Protein AF-A0A3D3BFA6-F1 (afdb_monomer)

Sequence (115 aa):
MPQPPLTKNQTLVFDALSASPAPLSAYGILDQLRDKGFRAPLQVYRALDKLVEFGLVHRLESINAFVACAHPQNDCCSHGTVAFAICNNCGQVAEFHDHTIDHRLAEWAKARQFK

Secondary structure (DSSP, 8-state):
-PPP---HHHHHHHHHHHH-SS-EEHHHHHHHHGGGT---HHHHHHHHHHHHHTTSEEEETTTTEEEE-S-SSS-TTTS--EEEEE-TTT--EEEEE-HHHHHHHHHHHHHTT--

Radius of gyration: 16.12 Å; Cα contacts (8 Å, |Δi|>4): 124; chains: 1; bounding box: 33×25×44 Å

pLDDT: mean 81.79, std 13.77, range [40.16, 94.88]

Mean predicted aligned error: 8.12 Å

Structure (mmCIF, N/CA/C/O backbone):
data_AF-A0A3D3BFA6-F1
#
_entry.id   AF-A0A3D3BFA6-F1
#
loop_
_atom_site.group_PDB
_atom_site.id
_atom_site.type_symbol
_atom_site.label_atom_id
_atom_site.label_alt_id
_atom_site.label_comp_id
_atom_site.label_asym_id
_atom_site.label_entity_id
_atom_site.label_seq_id
_atom_site.pdbx_PDB_ins_code
_atom_site.Cartn_x
_atom_site.Cartn_y
_atom_site.Cartn_z
_atom_site.occupancy
_atom_site.B_iso_or_equiv
_atom_site.auth_seq_id
_atom_site.auth_comp_id
_atom_site.auth_asym_id
_atom_site.auth_atom_id
_atom_site.pdbx_PDB_model_num
ATOM 1 N N . MET A 1 1 ? 19.005 -5.989 7.796 1.00 40.16 1 MET A N 1
ATOM 2 C CA . MET A 1 1 ? 18.931 -4.772 8.647 1.00 40.16 1 MET A CA 1
ATOM 3 C C . MET A 1 1 ? 17.548 -4.718 9.293 1.00 40.16 1 MET A C 1
ATOM 5 O O . MET A 1 1 ? 16.621 -5.201 8.652 1.00 40.16 1 MET A O 1
ATOM 9 N N . PRO A 1 2 ? 17.376 -4.207 10.527 1.00 51.75 2 PRO A N 1
ATOM 10 C CA . PRO A 1 2 ? 16.055 -4.147 11.155 1.00 51.75 2 PRO A CA 1
ATOM 11 C C . PRO A 1 2 ? 15.163 -3.151 10.400 1.00 51.75 2 PRO A C 1
ATOM 13 O O . PRO A 1 2 ? 15.659 -2.138 9.908 1.00 51.75 2 PRO A O 1
ATOM 16 N N . GLN A 1 3 ? 13.870 -3.459 10.270 1.00 58.38 3 GLN A N 1
ATOM 17 C CA . GLN A 1 3 ? 12.919 -2.573 9.595 1.00 58.38 3 GLN A CA 1
ATOM 18 C C . GLN A 1 3 ? 12.878 -1.193 10.276 1.00 58.38 3 GLN A C 1
ATOM 20 O O . GLN A 1 3 ? 13.016 -1.122 11.504 1.00 58.38 3 GLN A O 1
ATOM 25 N N . PRO A 1 4 ? 12.707 -0.095 9.513 1.00 69.19 4 PRO A N 1
ATOM 26 C CA . PRO A 1 4 ? 12.605 1.236 10.095 1.00 69.19 4 PRO A CA 1
ATOM 27 C C . PRO A 1 4 ? 11.443 1.282 11.099 1.00 69.19 4 PRO A C 1
ATOM 29 O O . PRO A 1 4 ? 10.399 0.672 10.852 1.00 69.19 4 PRO A O 1
ATOM 32 N N . PRO A 1 5 ? 11.592 1.980 12.241 1.00 80.12 5 PRO A N 1
ATOM 33 C CA . PRO A 1 5 ? 10.535 2.049 13.239 1.00 80.12 5 PRO A CA 1
ATOM 34 C C . PRO A 1 5 ? 9.314 2.757 12.644 1.00 80.12 5 PRO A C 1
ATOM 36 O O . PRO A 1 5 ? 9.334 3.964 12.395 1.00 80.12 5 PRO A O 1
ATOM 39 N N . LEU A 1 6 ? 8.250 1.991 12.404 1.00 87.62 6 LEU A N 1
ATOM 40 C CA . LEU A 1 6 ? 6.997 2.510 11.875 1.00 87.62 6 LEU A CA 1
ATOM 41 C C . LEU A 1 6 ? 6.217 3.239 12.975 1.00 87.62 6 LEU A C 1
ATOM 43 O O . LEU A 1 6 ? 6.092 2.776 14.109 1.00 87.62 6 LEU A O 1
ATOM 47 N N . THR A 1 7 ? 5.649 4.390 12.627 1.00 92.69 7 THR A N 1
ATOM 48 C CA . THR A 1 7 ? 4.641 5.057 13.458 1.00 92.69 7 THR A CA 1
ATOM 49 C C . THR A 1 7 ? 3.354 4.234 13.486 1.00 92.69 7 THR A C 1
ATOM 51 O O . THR A 1 7 ? 3.069 3.487 12.552 1.00 92.69 7 THR A O 1
ATOM 54 N N . LYS A 1 8 ? 2.500 4.451 14.495 1.00 91.69 8 LYS A N 1
ATOM 55 C CA . LYS A 1 8 ? 1.209 3.752 14.626 1.00 91.69 8 LYS A CA 1
ATOM 56 C C . LYS A 1 8 ? 0.395 3.732 13.324 1.00 91.69 8 LYS A C 1
ATOM 58 O O . LYS A 1 8 ? -0.128 2.691 12.947 1.00 91.69 8 LYS A O 1
ATOM 63 N N . ASN A 1 9 ? 0.296 4.863 12.624 1.00 92.44 9 ASN A N 1
ATOM 64 C CA . ASN A 1 9 ? -0.483 4.945 11.386 1.00 92.44 9 ASN A CA 1
ATOM 65 C C . ASN A 1 9 ? 0.169 4.170 10.232 1.00 92.44 9 ASN A C 1
ATOM 67 O O . ASN A 1 9 ? -0.545 3.552 9.450 1.00 92.44 9 ASN A O 1
ATOM 71 N N . GLN A 1 10 ? 1.501 4.179 10.137 1.00 94.12 10 GLN A N 1
ATOM 72 C CA . GLN A 1 10 ? 2.229 3.398 9.133 1.00 94.12 10 GLN A CA 1
ATOM 73 C C . GLN A 1 10 ? 2.076 1.899 9.387 1.00 94.12 10 GLN A C 1
ATOM 75 O O . GLN A 1 10 ? 1.779 1.170 8.450 1.00 94.12 10 GLN A O 1
ATOM 80 N N . THR A 1 11 ? 2.187 1.454 10.643 1.00 93.25 11 THR A N 1
ATOM 81 C CA . THR A 1 11 ? 1.948 0.054 11.022 1.00 93.25 11 THR A CA 1
ATOM 82 C C . THR A 1 11 ? 0.538 -0.380 10.643 1.00 93.25 11 THR A C 1
ATOM 84 O O . THR A 1 11 ? 0.368 -1.378 9.961 1.00 93.25 11 THR A O 1
ATOM 87 N N . LEU A 1 12 ? -0.480 0.414 10.989 1.00 94.44 12 LEU A N 1
ATOM 88 C CA . LEU A 1 12 ? -1.869 0.078 10.669 1.00 94.44 12 LEU A CA 1
ATOM 89 C C . LEU A 1 12 ? -2.132 -0.054 9.163 1.00 94.44 12 LEU A C 1
ATOM 91 O O . LEU A 1 12 ? -2.868 -0.949 8.753 1.00 94.44 12 LEU A O 1
ATOM 95 N N . VAL A 1 13 ? -1.546 0.828 8.350 1.00 94.88 13 VAL A N 1
ATOM 96 C CA . VAL A 1 13 ? -1.663 0.764 6.886 1.00 94.88 13 VAL A CA 1
ATOM 97 C C . VAL A 1 13 ? -0.905 -0.435 6.323 1.00 94.88 13 VAL A C 1
ATOM 99 O O . VAL A 1 13 ? -1.443 -1.149 5.480 1.00 94.88 13 VAL A O 1
ATOM 102 N N . PHE A 1 14 ? 0.312 -0.686 6.804 1.00 93.69 14 PHE A N 1
ATOM 103 C CA . PHE A 1 14 ? 1.114 -1.830 6.382 1.00 93.69 14 PHE A CA 1
ATOM 104 C C . PHE A 1 14 ? 0.442 -3.165 6.730 1.00 93.69 14 PHE A C 1
ATOM 106 O O . PHE A 1 14 ? 0.376 -4.051 5.882 1.00 93.69 14 PHE A O 1
ATOM 113 N N . ASP A 1 15 ? -0.128 -3.287 7.929 1.00 92.81 15 ASP A N 1
ATOM 114 C CA . ASP A 1 15 ? -0.853 -4.481 8.367 1.00 92.81 15 ASP A CA 1
ATOM 115 C C . ASP A 1 15 ? -2.107 -4.721 7.516 1.00 92.81 15 ASP A C 1
ATOM 117 O O . ASP A 1 15 ? -2.377 -5.854 7.124 1.00 92.81 15 ASP A O 1
ATOM 121 N N . ALA A 1 16 ? -2.862 -3.662 7.192 1.00 93.25 16 ALA A N 1
ATOM 122 C CA . ALA A 1 16 ? -4.044 -3.766 6.332 1.00 93.25 16 ALA A CA 1
ATOM 123 C C . ALA A 1 16 ? -3.684 -4.265 4.924 1.00 93.25 16 ALA A C 1
ATOM 125 O O . ALA A 1 16 ? -4.377 -5.113 4.364 1.00 93.25 16 ALA A O 1
ATOM 126 N N . LEU A 1 17 ? -2.571 -3.776 4.369 1.00 91.81 17 LEU A N 1
ATOM 127 C CA . LEU A 1 17 ? -2.054 -4.237 3.082 1.00 91.81 17 LEU A CA 1
ATOM 128 C C . LEU A 1 17 ? -1.515 -5.669 3.148 1.00 91.81 17 LEU A C 1
ATOM 130 O O . LEU A 1 17 ? -1.775 -6.448 2.240 1.00 91.81 17 LEU A O 1
ATOM 134 N N . SER A 1 18 ? -0.807 -6.025 4.220 1.00 89.81 18 SER A N 1
ATOM 135 C CA . SER A 1 18 ? -0.206 -7.355 4.396 1.00 89.81 18 SER A CA 1
ATOM 136 C C . SER A 1 18 ? -1.246 -8.448 4.647 1.00 89.81 18 SER A C 1
ATOM 138 O O . SER A 1 18 ? -1.041 -9.598 4.271 1.00 89.81 18 SER A O 1
ATOM 140 N N . ALA A 1 19 ? -2.370 -8.104 5.282 1.00 89.00 19 ALA A N 1
ATOM 141 C CA . ALA A 1 19 ? -3.478 -9.028 5.514 1.00 89.00 19 ALA A CA 1
ATOM 142 C C . ALA A 1 19 ? -4.388 -9.197 4.285 1.00 89.00 19 ALA A C 1
ATOM 144 O O . ALA A 1 19 ? -5.203 -10.122 4.248 1.00 89.00 19 ALA A O 1
ATOM 145 N N . SER A 1 20 ? -4.286 -8.306 3.294 1.00 86.50 20 SER A N 1
ATOM 146 C CA . SER A 1 20 ? -5.139 -8.334 2.111 1.00 86.50 20 SER A CA 1
ATOM 147 C C . SER A 1 20 ? -4.549 -9.238 1.021 1.00 86.50 20 SER A C 1
ATOM 149 O O . SER A 1 20 ? -3.415 -9.025 0.598 1.00 86.50 20 SER A O 1
ATOM 151 N N . PRO A 1 21 ? -5.316 -10.207 0.488 1.00 78.94 21 PRO A N 1
ATOM 152 C CA . PRO A 1 21 ? -4.876 -11.053 -0.625 1.00 78.94 21 PRO A CA 1
ATOM 153 C C . PRO A 1 21 ? -4.896 -10.330 -1.985 1.00 78.94 21 PRO A C 1
ATOM 155 O O . PRO A 1 21 ? -4.438 -10.880 -2.986 1.00 78.94 21 PRO A O 1
ATOM 158 N N . ALA A 1 22 ? -5.463 -9.122 -2.039 1.00 84.44 22 ALA A N 1
ATOM 159 C CA . ALA A 1 22 ? -5.572 -8.294 -3.235 1.00 84.44 22 ALA A CA 1
ATOM 160 C C . ALA A 1 22 ? -5.092 -6.857 -2.957 1.00 84.44 22 ALA A C 1
ATOM 162 O O . ALA A 1 22 ? -5.150 -6.408 -1.805 1.00 84.44 22 ALA A O 1
ATOM 163 N N . PRO A 1 23 ? -4.662 -6.105 -3.987 1.00 89.31 23 PRO A N 1
ATOM 164 C CA . PRO A 1 23 ? -4.290 -4.708 -3.820 1.00 89.31 23 PRO A CA 1
ATOM 165 C C . PRO A 1 23 ? -5.455 -3.881 -3.294 1.00 89.31 23 PRO A C 1
ATOM 167 O O . PRO A 1 23 ? -6.598 -4.043 -3.725 1.00 89.31 23 PRO A O 1
ATOM 170 N N . LEU A 1 24 ? -5.148 -2.938 -2.412 1.00 92.19 24 LEU A N 1
ATOM 171 C CA . LEU A 1 24 ? -6.143 -2.023 -1.870 1.00 92.19 24 LEU A CA 1
ATOM 172 C C . LEU A 1 24 ? -5.937 -0.621 -2.434 1.00 92.19 24 LEU A C 1
ATOM 174 O O . LEU A 1 24 ? -4.818 -0.112 -2.505 1.00 92.19 24 LEU A O 1
ATOM 178 N N . SER A 1 25 ? -7.033 0.035 -2.809 1.00 93.00 25 SER A N 1
ATOM 179 C CA . SER A 1 25 ? -7.015 1.473 -3.079 1.00 93.00 25 SER A CA 1
ATOM 180 C C . SER A 1 25 ? -6.848 2.252 -1.770 1.00 93.00 25 SER A C 1
ATOM 182 O O . SER A 1 25 ? -7.174 1.752 -0.692 1.00 93.00 25 SER A O 1
ATOM 184 N N . ALA A 1 26 ? -6.408 3.511 -1.846 1.00 92.12 26 ALA A N 1
ATOM 185 C CA . ALA A 1 26 ? -6.304 4.366 -0.658 1.00 92.12 26 ALA A CA 1
ATOM 186 C C . ALA A 1 26 ? -7.640 4.489 0.105 1.00 92.12 26 ALA A C 1
ATOM 188 O O . ALA A 1 26 ? -7.650 4.560 1.332 1.00 92.12 26 ALA A O 1
ATOM 189 N N . TYR A 1 27 ? -8.767 4.463 -0.614 1.00 91.75 27 TYR A N 1
ATOM 190 C CA . TYR A 1 27 ? -10.104 4.469 -0.021 1.00 91.75 27 TYR A CA 1
ATOM 191 C C . TYR A 1 27 ? -10.461 3.125 0.619 1.00 91.75 27 TYR A C 1
ATOM 193 O O . TYR A 1 27 ? -10.974 3.116 1.730 1.00 91.75 27 TYR A O 1
ATOM 201 N N . GLY A 1 28 ? -10.107 2.000 -0.011 1.00 92.81 28 GLY A N 1
ATOM 202 C CA . GLY A 1 28 ? -10.295 0.677 0.592 1.00 92.81 28 GLY A CA 1
ATOM 203 C C . GLY A 1 28 ? -9.514 0.514 1.899 1.00 92.81 28 GLY A C 1
ATOM 204 O O . GLY A 1 28 ? -10.041 -0.009 2.877 1.00 92.81 28 GLY A O 1
ATOM 205 N N . ILE A 1 29 ? -8.283 1.035 1.951 1.00 93.75 29 ILE A N 1
ATOM 206 C CA . ILE A 1 29 ? -7.486 1.085 3.186 1.00 93.75 29 ILE A CA 1
ATOM 207 C C . ILE A 1 29 ? -8.149 2.003 4.218 1.00 93.75 29 ILE A C 1
ATOM 209 O O . ILE A 1 29 ? -8.247 1.640 5.389 1.00 93.75 29 ILE A O 1
ATOM 213 N N . LEU A 1 30 ? -8.606 3.191 3.799 1.00 94.00 30 LEU A N 1
ATOM 214 C CA . LEU A 1 30 ? -9.291 4.127 4.687 1.00 94.00 30 LEU A CA 1
ATOM 215 C C . LEU A 1 30 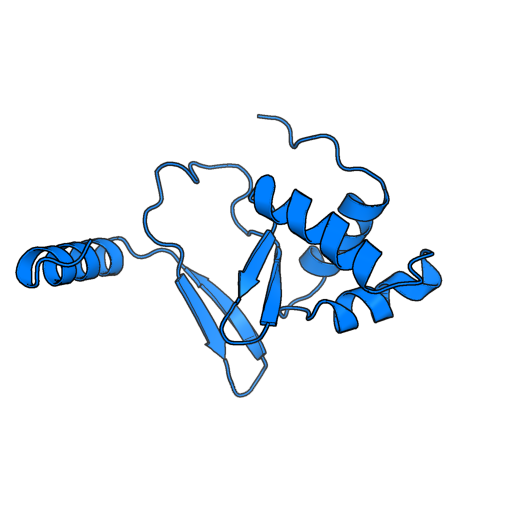? -10.495 3.460 5.348 1.00 94.00 30 LEU A C 1
ATOM 217 O O . LEU A 1 30 ? -10.597 3.522 6.569 1.00 94.00 30 LEU A O 1
ATOM 221 N N . ASP A 1 31 ? -11.348 2.800 4.564 1.00 92.88 31 ASP A N 1
ATOM 222 C CA . ASP A 1 31 ? -12.562 2.139 5.039 1.00 92.88 31 ASP A CA 1
ATOM 223 C C . ASP A 1 31 ? -12.260 1.059 6.083 1.00 92.88 31 ASP A C 1
ATOM 225 O O . ASP A 1 31 ? -12.902 1.037 7.132 1.00 92.88 31 ASP A O 1
ATOM 229 N N . GLN A 1 32 ? -11.225 0.241 5.869 1.00 92.94 32 GLN A N 1
ATOM 230 C CA . GLN A 1 32 ? -10.791 -0.767 6.848 1.00 92.94 32 GLN A CA 1
ATOM 231 C C . GLN A 1 32 ? -10.221 -0.161 8.141 1.00 92.94 32 GLN A C 1
ATOM 233 O O . GLN A 1 32 ? -10.251 -0.793 9.198 1.00 92.94 32 GLN A O 1
ATOM 238 N N . LEU A 1 33 ? -9.669 1.052 8.075 1.00 94.00 33 LEU A N 1
ATOM 239 C CA . LEU A 1 33 ? -8.986 1.697 9.197 1.00 94.00 33 LEU A CA 1
ATOM 240 C C . LEU A 1 33 ? -9.816 2.779 9.899 1.00 94.00 33 LEU A C 1
ATOM 242 O O . LEU A 1 33 ? -9.328 3.373 10.869 1.00 94.00 33 LEU A O 1
ATOM 246 N N . ARG A 1 34 ? -11.066 3.022 9.477 1.00 92.69 34 ARG A N 1
ATOM 247 C CA . ARG A 1 34 ? -11.950 4.022 10.109 1.00 92.69 34 ARG A CA 1
ATOM 248 C C . ARG A 1 34 ? -12.118 3.773 11.603 1.00 92.69 34 ARG A C 1
ATOM 250 O O . ARG A 1 34 ? -11.904 4.683 12.405 1.00 92.69 34 ARG A O 1
ATOM 257 N N . ASP A 1 35 ? -12.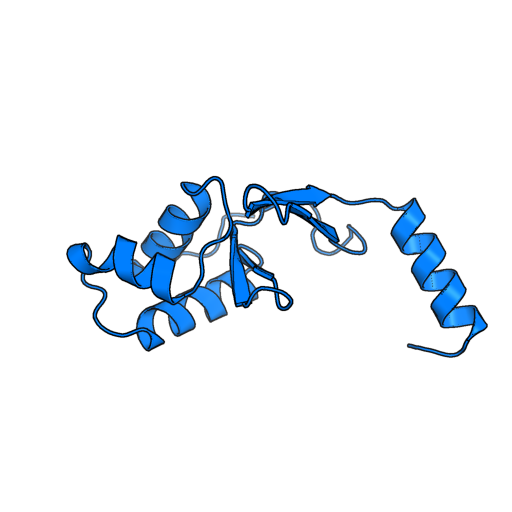380 2.524 11.978 1.00 90.81 35 ASP A N 1
ATOM 258 C CA . ASP A 1 35 ? -12.573 2.123 13.379 1.00 90.81 35 ASP A CA 1
ATOM 259 C C . ASP A 1 35 ? -11.283 2.213 14.205 1.00 90.81 35 ASP A C 1
ATOM 261 O O . ASP A 1 35 ? -11.315 2.311 15.431 1.00 90.81 35 ASP A O 1
ATOM 265 N N . LYS A 1 36 ? -10.125 2.255 13.536 1.00 89.44 36 LYS A N 1
ATOM 266 C CA . LYS A 1 36 ? -8.808 2.431 14.162 1.00 89.44 36 LYS A CA 1
ATOM 267 C C . LYS A 1 36 ? -8.381 3.902 14.269 1.00 89.44 36 LYS A C 1
ATOM 269 O O . LYS A 1 36 ? -7.265 4.185 14.709 1.00 89.44 36 LYS A O 1
ATOM 274 N N . GLY A 1 37 ? -9.268 4.838 13.917 1.00 87.44 37 GLY A N 1
ATOM 275 C CA . GLY A 1 37 ? -9.081 6.279 14.096 1.00 87.44 37 GLY A CA 1
ATOM 276 C C . GLY A 1 37 ? -8.685 7.051 12.836 1.00 87.44 37 GLY A C 1
ATOM 277 O O . GLY A 1 37 ? -8.422 8.253 12.934 1.00 87.44 37 GLY A O 1
ATOM 278 N N . PHE A 1 38 ? -8.659 6.413 11.661 1.00 91.00 38 PHE A N 1
ATOM 279 C CA . PHE A 1 38 ? -8.478 7.132 10.400 1.00 91.00 38 PHE A CA 1
ATOM 280 C C . PHE A 1 38 ? -9.768 7.862 10.017 1.00 91.00 38 PHE A C 1
ATOM 282 O O . PHE A 1 38 ? -10.854 7.288 10.008 1.00 91.00 38 PHE A O 1
ATOM 289 N N . ARG A 1 39 ? -9.656 9.156 9.710 1.00 88.00 39 ARG A N 1
ATOM 290 C CA . ARG A 1 39 ? -10.806 10.017 9.389 1.00 88.00 39 ARG A CA 1
ATOM 291 C C . ARG A 1 39 ? -10.698 10.696 8.033 1.00 88.00 39 ARG A C 1
ATOM 293 O O . ARG A 1 39 ? -11.719 11.106 7.494 1.00 88.00 39 ARG A O 1
ATOM 300 N N . ALA A 1 40 ? -9.490 10.827 7.490 1.00 90.62 40 ALA A N 1
ATOM 301 C CA . ALA A 1 40 ? -9.259 11.513 6.227 1.00 90.62 40 ALA A CA 1
ATOM 302 C C . ALA A 1 40 ? -8.360 10.687 5.291 1.00 90.62 40 ALA A C 1
ATOM 304 O O . ALA A 1 40 ? -7.335 10.174 5.752 1.00 90.62 40 ALA A O 1
ATOM 305 N N . PRO A 1 41 ? -8.653 10.650 3.974 1.00 89.56 41 PRO A N 1
ATOM 306 C CA . PRO A 1 41 ? -7.799 9.991 2.980 1.00 89.56 41 PRO A CA 1
ATOM 307 C C . PRO A 1 41 ? -6.340 10.458 3.040 1.00 89.56 41 PRO A C 1
ATOM 309 O O . PRO A 1 41 ? -5.421 9.658 2.908 1.00 89.56 41 PRO A O 1
ATOM 312 N N . LEU A 1 42 ? -6.109 11.744 3.331 1.00 92.38 42 LEU A N 1
ATOM 313 C CA . LEU A 1 42 ? -4.766 12.319 3.447 1.00 92.38 42 LEU A CA 1
ATOM 314 C C . LEU A 1 42 ? -3.892 11.610 4.499 1.00 92.38 42 LEU A C 1
ATOM 316 O O . LEU A 1 42 ? -2.677 11.544 4.337 1.00 92.38 42 LEU A O 1
ATOM 320 N N . GLN A 1 43 ? -4.482 11.067 5.570 1.00 93.12 43 GLN A N 1
ATOM 321 C CA . GLN A 1 43 ? -3.735 10.310 6.581 1.00 93.12 43 GLN A CA 1
ATOM 322 C C . GLN A 1 43 ? -3.213 8.984 6.019 1.00 93.12 43 GLN A C 1
ATOM 324 O O . GLN A 1 43 ? -2.106 8.577 6.364 1.00 93.12 43 GLN A O 1
ATOM 329 N N . VAL A 1 44 ? -3.996 8.343 5.146 1.00 94.12 44 VAL A N 1
ATOM 330 C CA . VAL A 1 44 ? -3.605 7.114 4.447 1.00 94.12 44 VAL A CA 1
ATOM 331 C C . VAL A 1 44 ? -2.488 7.419 3.459 1.00 94.12 44 VAL A C 1
ATOM 333 O O . VAL A 1 44 ? -1.448 6.778 3.530 1.00 94.12 44 VAL A O 1
ATOM 336 N N . TYR A 1 45 ? -2.641 8.451 2.621 1.00 93.12 45 TYR A N 1
ATOM 337 C CA . TYR A 1 45 ? -1.597 8.852 1.668 1.00 93.12 45 TYR A CA 1
ATOM 338 C C . TYR A 1 45 ? -0.265 9.167 2.356 1.00 93.12 45 TYR A C 1
ATOM 340 O O . TYR A 1 45 ? 0.756 8.620 1.970 1.00 93.12 45 TYR A O 1
ATOM 348 N N . ARG A 1 46 ? -0.271 9.925 3.461 1.00 93.81 46 ARG A N 1
ATOM 349 C CA . ARG A 1 46 ? 0.962 10.214 4.221 1.00 93.81 46 ARG A CA 1
ATOM 350 C C . ARG A 1 46 ? 1.657 8.963 4.762 1.00 93.81 46 ARG A C 1
ATOM 352 O O . ARG A 1 46 ? 2.882 8.935 4.856 1.00 93.81 46 ARG A O 1
ATOM 359 N N . ALA A 1 47 ? 0.887 7.962 5.185 1.00 94.00 47 ALA A N 1
ATOM 360 C CA . ALA A 1 47 ? 1.442 6.694 5.639 1.00 94.00 47 ALA A CA 1
ATOM 361 C C . ALA A 1 47 ? 1.990 5.882 4.457 1.00 94.00 47 ALA A C 1
ATOM 363 O O . ALA A 1 47 ? 3.111 5.389 4.541 1.00 94.00 47 ALA A O 1
ATOM 364 N N . LEU A 1 48 ? 1.236 5.804 3.355 1.00 93.75 48 LEU A N 1
ATOM 365 C CA . LEU A 1 48 ? 1.640 5.128 2.123 1.00 93.75 48 LEU A CA 1
ATOM 366 C C . LEU A 1 48 ? 2.921 5.719 1.538 1.00 93.75 48 LEU A C 1
ATOM 368 O O . LEU A 1 48 ? 3.829 4.957 1.240 1.00 93.75 48 LEU A O 1
ATOM 372 N N . ASP A 1 49 ? 3.041 7.045 1.454 1.00 92.38 49 ASP A N 1
ATOM 373 C CA . ASP A 1 49 ? 4.229 7.717 0.915 1.00 92.38 49 ASP A CA 1
ATOM 374 C C . ASP A 1 49 ? 5.499 7.283 1.658 1.00 92.38 49 ASP A C 1
ATOM 376 O O . ASP A 1 49 ? 6.518 6.981 1.042 1.00 92.38 49 ASP A O 1
ATOM 380 N N . LYS A 1 50 ? 5.422 7.176 2.992 1.00 92.06 50 LYS A N 1
ATOM 381 C CA . LYS A 1 50 ? 6.541 6.699 3.814 1.00 92.06 50 LYS A CA 1
ATOM 382 C C . LYS A 1 50 ? 6.816 5.211 3.647 1.00 92.06 50 LYS A C 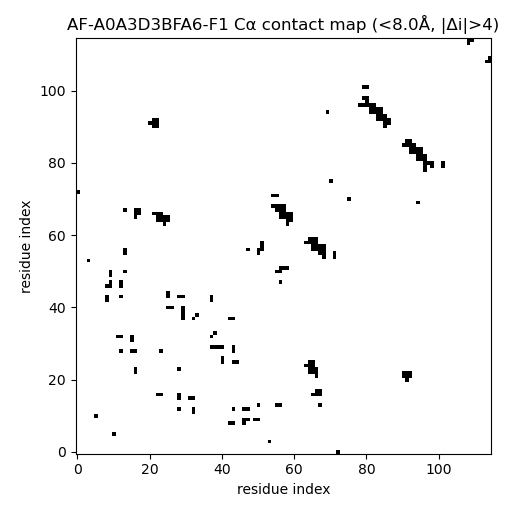1
ATOM 384 O O . LYS A 1 50 ? 7.973 4.814 3.618 1.00 92.06 50 LYS A O 1
ATOM 389 N N . LEU A 1 51 ? 5.781 4.387 3.526 1.00 90.62 51 LEU A N 1
ATOM 390 C CA . LEU A 1 51 ? 5.954 2.953 3.294 1.00 90.62 51 LEU A CA 1
ATOM 391 C C . LEU A 1 51 ? 6.554 2.664 1.909 1.00 90.62 51 LEU A C 1
ATOM 393 O O . LEU A 1 51 ? 7.368 1.753 1.787 1.00 90.62 51 LEU A O 1
ATOM 397 N N . VAL A 1 52 ? 6.202 3.461 0.897 1.00 89.75 52 VAL A N 1
ATOM 398 C CA . VAL A 1 52 ? 6.804 3.416 -0.444 1.00 89.75 52 VAL A CA 1
ATOM 399 C C . VAL A 1 52 ? 8.261 3.875 -0.395 1.00 89.75 52 VAL A C 1
ATOM 401 O O . VAL A 1 52 ? 9.124 3.200 -0.943 1.00 89.75 52 VAL A O 1
ATOM 404 N N . GLU A 1 53 ? 8.562 4.965 0.318 1.00 87.56 53 GLU A N 1
ATOM 405 C CA . GLU A 1 53 ? 9.938 5.447 0.534 1.00 87.56 53 GLU A CA 1
ATOM 406 C C . GLU A 1 53 ? 10.823 4.387 1.213 1.00 87.56 53 GLU A C 1
ATOM 408 O O . GLU A 1 53 ? 11.999 4.252 0.883 1.00 87.56 53 GLU A O 1
ATOM 413 N N . PHE A 1 54 ? 10.255 3.593 2.125 1.00 85.25 54 PHE A N 1
ATOM 414 C CA . PHE A 1 54 ? 10.948 2.477 2.773 1.00 85.25 54 PHE A CA 1
ATOM 415 C C . PHE A 1 54 ? 11.012 1.196 1.928 1.00 85.25 54 PHE A C 1
ATOM 417 O O . PHE A 1 54 ? 11.630 0.227 2.364 1.00 85.25 54 PHE A O 1
ATOM 424 N N . GLY A 1 55 ? 10.368 1.157 0.757 1.00 84.06 55 GLY A N 1
ATOM 425 C CA . GLY A 1 55 ? 10.281 -0.043 -0.081 1.00 84.06 55 GLY A CA 1
ATOM 426 C C . GLY A 1 55 ? 9.417 -1.162 0.514 1.00 84.06 55 GLY A C 1
ATOM 427 O O . GLY A 1 55 ? 9.517 -2.308 0.091 1.00 84.06 55 GLY A O 1
ATOM 428 N N . LEU A 1 56 ? 8.574 -0.850 1.503 1.00 86.44 56 LEU A N 1
ATOM 429 C CA . LEU A 1 56 ? 7.681 -1.813 2.159 1.00 86.44 56 LEU A CA 1
ATOM 430 C C . LEU A 1 56 ? 6.350 -1.980 1.418 1.00 86.44 56 LEU A C 1
ATOM 432 O O . LEU A 1 56 ? 5.639 -2.958 1.638 1.00 86.44 56 LEU A O 1
ATOM 436 N N . VAL A 1 57 ? 5.989 -1.023 0.565 1.00 89.25 57 VAL A N 1
ATOM 437 C CA . VAL A 1 57 ? 4.746 -1.017 -0.214 1.00 89.25 57 VAL A CA 1
ATOM 438 C C . VAL A 1 57 ? 5.054 -0.587 -1.642 1.00 89.25 57 VAL A C 1
ATOM 440 O O . VAL A 1 57 ? 5.812 0.356 -1.857 1.00 89.25 57 VAL A O 1
ATOM 443 N N . HIS A 1 58 ? 4.412 -1.231 -2.613 1.00 88.75 58 HIS A N 1
ATOM 444 C CA . HIS A 1 58 ? 4.455 -0.837 -4.018 1.00 88.75 58 HIS A CA 1
ATOM 445 C C . HIS A 1 58 ? 3.129 -0.214 -4.450 1.00 88.75 58 HIS A C 1
ATOM 447 O O . HIS A 1 58 ? 2.049 -0.656 -4.046 1.00 88.75 58 HIS A O 1
ATOM 453 N N . ARG A 1 59 ? 3.216 0.816 -5.300 1.00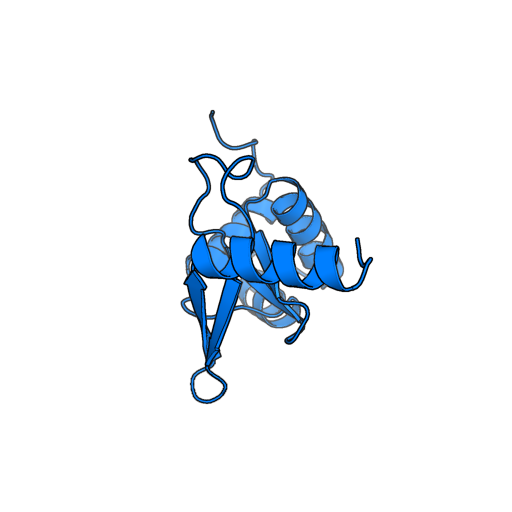 89.81 59 ARG A N 1
ATO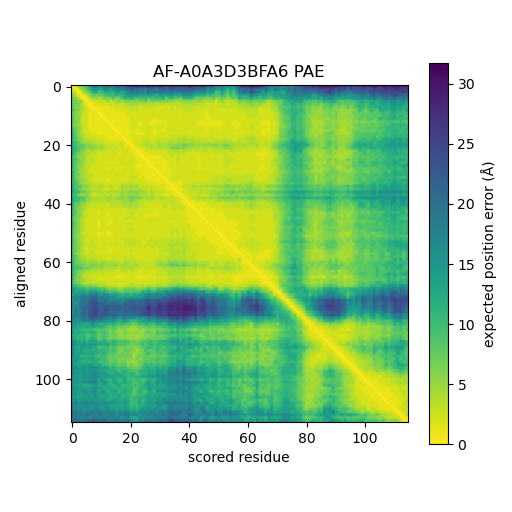M 454 C CA . ARG A 1 59 ? 2.061 1.437 -5.951 1.00 89.81 59 ARG A CA 1
ATOM 455 C C . ARG A 1 59 ? 1.879 0.859 -7.350 1.00 89.81 59 ARG A C 1
ATOM 457 O O . ARG A 1 59 ? 2.783 0.900 -8.177 1.00 89.81 59 ARG A O 1
ATOM 464 N N . LEU A 1 60 ? 0.678 0.366 -7.618 1.00 88.06 60 LEU A N 1
ATOM 465 C CA . LEU A 1 60 ? 0.238 -0.097 -8.926 1.00 88.06 60 LEU A CA 1
ATOM 466 C C . LEU A 1 60 ? -0.459 1.065 -9.641 1.00 88.06 60 LEU A C 1
ATOM 468 O O . LEU A 1 60 ? -1.662 1.279 -9.479 1.00 88.06 60 LEU A O 1
ATOM 472 N N . GLU A 1 61 ? 0.309 1.832 -10.418 1.00 85.94 61 GLU A N 1
ATOM 473 C CA . GLU A 1 61 ? -0.173 3.032 -11.126 1.00 85.94 61 GLU A CA 1
ATOM 474 C C . GLU A 1 61 ? -1.332 2.730 -12.092 1.00 85.94 61 GLU A C 1
ATOM 476 O O . GLU A 1 61 ? -2.247 3.537 -12.235 1.00 85.94 61 GLU A O 1
ATOM 481 N N . SER A 1 62 ? -1.349 1.541 -12.705 1.00 84.12 62 SER A N 1
ATOM 482 C CA . SER A 1 62 ? -2.381 1.135 -13.672 1.00 84.12 62 SER A CA 1
ATOM 483 C C . SER A 1 62 ? -3.787 1.028 -13.075 1.00 84.12 62 SER A C 1
ATOM 485 O O . SER A 1 62 ? -4.766 1.231 -13.790 1.00 84.12 62 SER A O 1
ATOM 487 N N . ILE A 1 63 ? -3.897 0.725 -11.778 1.00 85.50 63 ILE A N 1
ATOM 488 C CA . ILE A 1 63 ? -5.178 0.531 -11.076 1.00 85.50 63 ILE A CA 1
ATOM 489 C C . ILE A 1 63 ? -5.335 1.434 -9.844 1.00 85.50 63 ILE A C 1
ATOM 491 O O . ILE A 1 63 ? -6.304 1.297 -9.102 1.00 85.50 63 ILE A O 1
ATOM 495 N N . ASN A 1 64 ? -4.403 2.368 -9.621 1.00 88.75 64 ASN A N 1
ATOM 496 C CA . ASN A 1 64 ? -4.371 3.259 -8.455 1.00 88.75 64 ASN A CA 1
ATOM 497 C C . ASN A 1 64 ? -4.521 2.519 -7.109 1.00 88.75 64 ASN A C 1
ATOM 499 O O . ASN A 1 64 ? -5.254 2.958 -6.216 1.00 88.75 64 ASN A O 1
ATOM 503 N N . ALA A 1 65 ? -3.814 1.397 -6.967 1.00 91.50 65 ALA A N 1
ATOM 504 C CA . ALA A 1 65 ? -3.851 0.550 -5.777 1.00 91.50 65 ALA A CA 1
ATOM 505 C C . ALA A 1 65 ? -2.453 0.323 -5.191 1.00 91.50 65 ALA A C 1
ATOM 507 O O . ALA A 1 65 ? -1.440 0.648 -5.809 1.00 91.50 65 ALA A O 1
ATOM 508 N N . PHE A 1 66 ? -2.414 -0.233 -3.986 1.00 92.06 66 PHE A N 1
ATOM 509 C CA . PHE A 1 66 ? -1.202 -0.468 -3.214 1.00 92.06 66 PHE A CA 1
ATOM 510 C C . PHE A 1 66 ? -1.141 -1.925 -2.759 1.00 92.06 66 PHE A C 1
ATOM 512 O O . PHE A 1 66 ? -2.175 -2.538 -2.483 1.00 92.06 66 PHE A O 1
ATOM 519 N N . VAL A 1 67 ? 0.073 -2.466 -2.673 1.00 90.31 67 VAL A N 1
ATOM 520 C CA . VAL A 1 67 ? 0.350 -3.833 -2.212 1.00 90.31 67 VAL A CA 1
ATOM 521 C C . VAL A 1 67 ? 1.565 -3.833 -1.287 1.00 90.31 67 VAL A C 1
ATOM 523 O O . VAL A 1 67 ? 2.507 -3.070 -1.507 1.00 90.31 67 VAL A O 1
ATOM 526 N N . ALA A 1 68 ? 1.542 -4.652 -0.235 1.00 89.00 68 ALA A N 1
ATOM 527 C CA . ALA A 1 68 ? 2.717 -4.860 0.607 1.00 89.00 68 ALA A CA 1
ATOM 528 C C . ALA A 1 68 ? 3.806 -5.603 -0.187 1.00 89.00 68 ALA A C 1
ATOM 530 O O . ALA A 1 68 ? 3.505 -6.525 -0.941 1.00 89.00 68 ALA A O 1
ATOM 531 N N . CYS A 1 69 ? 5.061 -5.188 -0.033 1.00 82.88 69 CYS A N 1
ATOM 532 C CA . CYS A 1 69 ? 6.201 -5.816 -0.693 1.00 82.88 69 CYS A CA 1
ATOM 533 C C . CYS A 1 69 ? 6.441 -7.228 -0.136 1.00 82.88 69 CYS A C 1
ATOM 535 O O . CYS A 1 69 ? 6.535 -7.406 1.081 1.00 82.88 69 CYS A O 1
ATOM 537 N N . ALA A 1 70 ? 6.582 -8.222 -1.020 1.00 69.25 70 ALA A N 1
ATOM 538 C CA . ALA A 1 70 ? 6.890 -9.600 -0.629 1.00 69.25 70 ALA A CA 1
ATOM 539 C C . ALA A 1 70 ? 8.377 -9.814 -0.268 1.00 69.25 70 ALA A C 1
ATOM 541 O O . ALA A 1 70 ? 8.720 -10.819 0.357 1.00 69.25 70 ALA A O 1
ATOM 542 N N . HIS A 1 71 ? 9.256 -8.862 -0.606 1.00 63.72 71 HIS A N 1
ATOM 543 C CA . HIS A 1 71 ? 10.710 -8.950 -0.420 1.00 63.72 71 HIS A CA 1
ATOM 544 C C . HIS A 1 71 ? 11.290 -7.835 0.478 1.00 63.72 71 HIS A C 1
ATOM 546 O O . HIS A 1 71 ? 12.120 -7.046 0.035 1.00 63.72 71 HIS A O 1
ATOM 552 N N . PRO A 1 72 ? 10.941 -7.763 1.776 1.00 54.78 72 PRO A N 1
ATOM 553 C CA . PRO A 1 72 ? 11.435 -6.701 2.658 1.00 54.78 72 PRO A CA 1
ATOM 554 C C . PRO A 1 72 ? 12.921 -6.813 3.061 1.00 54.78 72 PRO A C 1
ATOM 556 O O . PRO A 1 72 ? 13.415 -5.936 3.771 1.00 54.78 72 PRO A O 1
ATOM 559 N N . GLN A 1 73 ? 13.642 -7.885 2.696 1.00 52.66 73 GLN A N 1
ATOM 560 C CA . GLN A 1 73 ? 14.928 -8.211 3.337 1.00 52.66 73 GLN A CA 1
ATOM 561 C C . GLN A 1 73 ? 16.100 -8.569 2.403 1.00 52.66 73 GLN A C 1
ATOM 563 O O . GLN A 1 73 ? 17.236 -8.462 2.863 1.00 52.66 73 GLN A O 1
ATOM 568 N N . ASN A 1 74 ? 15.881 -8.914 1.130 1.00 42.66 74 ASN A N 1
ATOM 569 C CA . ASN A 1 74 ? 16.964 -9.335 0.230 1.00 42.66 74 ASN A CA 1
ATOM 570 C C . ASN A 1 74 ? 17.024 -8.439 -1.018 1.00 42.66 74 ASN A C 1
ATOM 572 O O . ASN A 1 74 ? 16.146 -8.494 -1.868 1.00 42.66 74 ASN A O 1
ATOM 576 N N . ASP A 1 75 ? 18.078 -7.624 -1.104 1.00 45.06 75 ASP A N 1
ATOM 577 C CA . ASP A 1 75 ? 18.638 -7.084 -2.349 1.00 45.06 75 ASP A CA 1
ATOM 578 C C . ASP A 1 75 ? 17.703 -6.323 -3.310 1.00 45.06 75 ASP A C 1
ATOM 580 O O . ASP A 1 75 ? 17.854 -6.386 -4.530 1.00 45.06 75 ASP A O 1
ATOM 584 N N . CYS A 1 76 ? 16.825 -5.457 -2.799 1.00 45.84 76 CYS A N 1
ATOM 585 C CA . CYS A 1 76 ? 16.051 -4.531 -3.647 1.00 45.84 76 CYS A CA 1
ATOM 586 C C . CYS A 1 76 ? 16.941 -3.585 -4.490 1.00 45.84 76 CYS A C 1
ATOM 588 O O . CYS A 1 76 ? 16.484 -3.005 -5.468 1.00 45.84 76 CYS A O 1
ATOM 590 N N . CYS A 1 77 ? 18.226 -3.438 -4.139 1.00 40.53 77 CYS A N 1
ATOM 591 C CA . CYS A 1 77 ? 19.213 -2.686 -4.921 1.00 40.53 77 CYS A CA 1
ATOM 592 C C . CYS A 1 77 ? 19.928 -3.529 -6.002 1.00 40.53 77 CYS A C 1
ATOM 594 O O . CYS A 1 77 ? 20.778 -2.991 -6.710 1.00 40.53 77 CYS A O 1
ATOM 596 N N . SER A 1 78 ? 19.624 -4.829 -6.132 1.00 44.34 78 SER A N 1
ATOM 597 C CA . SER A 1 78 ? 20.249 -5.736 -7.116 1.00 44.34 78 SER A CA 1
ATOM 598 C C . SER A 1 78 ? 19.253 -6.571 -7.940 1.00 44.34 78 SER A C 1
ATOM 600 O O . SER A 1 78 ? 19.623 -7.112 -8.980 1.00 44.34 78 SER A O 1
ATOM 602 N N . HIS A 1 79 ? 17.980 -6.642 -7.541 1.00 48.72 79 HIS A N 1
ATOM 603 C CA . HIS A 1 79 ? 16.941 -7.387 -8.258 1.00 48.72 79 HIS A CA 1
ATOM 604 C C . HIS A 1 79 ? 16.210 -6.513 -9.294 1.00 48.72 79 HIS A C 1
ATOM 606 O O . HIS A 1 79 ? 15.070 -6.140 -9.073 1.00 48.72 79 HIS A O 1
ATOM 612 N N . GLY A 1 80 ? 16.872 -6.196 -10.413 1.00 57.06 80 GLY A N 1
ATOM 613 C CA . GLY A 1 80 ? 16.272 -5.775 -11.698 1.00 57.06 80 GLY A CA 1
ATOM 614 C C . GLY A 1 80 ? 14.908 -5.050 -11.711 1.00 57.06 80 GLY A C 1
ATOM 615 O O . GLY A 1 80 ? 14.665 -4.134 -10.928 1.00 57.06 80 GLY A O 1
ATOM 616 N N . THR A 1 81 ? 14.038 -5.382 -12.671 1.00 62.38 81 THR A N 1
ATOM 617 C CA . THR A 1 81 ? 12.692 -4.793 -12.806 1.00 62.38 81 THR A CA 1
ATOM 618 C C . THR A 1 81 ? 11.681 -5.654 -12.058 1.00 62.38 81 THR A C 1
ATOM 620 O O . THR A 1 81 ? 11.477 -6.824 -12.383 1.00 62.38 81 THR A O 1
ATOM 623 N N . VAL A 1 82 ? 10.993 -5.058 -11.084 1.00 68.88 82 VAL A N 1
ATOM 624 C CA . VAL A 1 82 ? 9.861 -5.692 -10.392 1.00 68.88 82 VAL A CA 1
ATOM 625 C C . VAL A 1 82 ? 8.634 -5.636 -11.301 1.00 68.88 82 VAL A C 1
ATOM 627 O O . VAL A 1 82 ? 8.190 -4.547 -11.676 1.00 68.88 82 VAL A O 1
ATOM 630 N N . ALA A 1 83 ? 8.071 -6.791 -11.656 1.00 74.50 83 ALA A N 1
ATOM 631 C CA . ALA A 1 83 ? 6.869 -6.877 -12.476 1.00 74.50 83 ALA A CA 1
ATOM 632 C C . ALA A 1 83 ? 5.67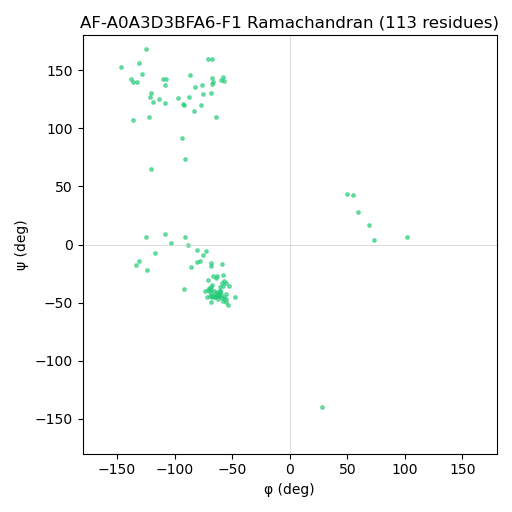3 -7.377 -11.655 1.00 74.50 83 ALA A C 1
ATOM 634 O O . ALA A 1 83 ? 5.786 -8.268 -10.814 1.00 74.50 83 ALA A O 1
ATOM 635 N N . PHE A 1 84 ? 4.497 -6.815 -11.936 1.00 78.31 84 PHE A N 1
ATOM 636 C CA . PHE A 1 84 ? 3.243 -7.209 -11.301 1.00 78.31 84 PHE A CA 1
ATOM 637 C C . PHE A 1 84 ? 2.270 -7.728 -12.356 1.00 78.31 84 PHE A C 1
ATOM 639 O O . PHE A 1 84 ? 1.924 -7.019 -13.302 1.00 78.31 84 PHE A O 1
ATOM 646 N N . ALA A 1 85 ? 1.804 -8.961 -12.183 1.00 79.25 85 ALA A N 1
ATOM 647 C CA . ALA A 1 85 ? 0.718 -9.527 -12.968 1.00 79.25 85 ALA A CA 1
ATOM 648 C C . ALA A 1 85 ? -0.606 -9.272 -12.245 1.00 79.25 85 ALA A C 1
ATOM 650 O O . ALA A 1 85 ? -0.792 -9.726 -11.118 1.00 79.25 85 ALA A O 1
ATOM 651 N N . ILE A 1 86 ? -1.523 -8.553 -12.894 1.00 81.50 86 ILE A N 1
ATOM 652 C CA . ILE A 1 86 ? -2.842 -8.212 -12.349 1.00 81.50 86 ILE A CA 1
ATOM 653 C C . ILE A 1 86 ? -3.904 -9.020 -13.094 1.00 81.50 86 ILE A C 1
ATOM 655 O O . ILE A 1 86 ? -4.034 -8.915 -14.314 1.00 81.50 86 ILE A O 1
ATOM 659 N N . CYS A 1 87 ? -4.686 -9.820 -12.370 1.00 81.00 87 CYS A N 1
ATOM 660 C CA . CYS A 1 87 ? -5.813 -10.537 -12.951 1.00 81.00 87 CYS A CA 1
ATOM 661 C C . CYS A 1 87 ? -7.051 -9.635 -13.017 1.00 81.00 87 CYS A C 1
ATOM 663 O O . CYS A 1 87 ? -7.643 -9.310 -11.991 1.00 81.00 87 CYS A O 1
ATOM 665 N N . ASN A 1 88 ? -7.514 -9.304 -14.224 1.00 78.50 88 ASN A N 1
ATOM 666 C CA . ASN A 1 88 ? -8.711 -8.473 -14.413 1.00 78.50 88 ASN A CA 1
ATOM 667 C C . ASN A 1 88 ? -10.025 -9.161 -13.996 1.00 78.50 88 ASN A C 1
ATOM 669 O O . ASN A 1 88 ? -11.038 -8.485 -13.849 1.00 78.50 88 ASN A O 1
ATOM 673 N N . ASN A 1 89 ? -10.030 -10.488 -13.819 1.00 78.12 89 ASN A N 1
ATOM 674 C CA . ASN A 1 89 ? -11.238 -11.240 -13.470 1.00 78.12 89 ASN A CA 1
ATOM 675 C C . ASN A 1 89 ? -11.435 -11.399 -11.953 1.00 78.12 89 ASN A C 1
ATOM 677 O O . ASN A 1 89 ? -12.564 -11.353 -11.479 1.00 78.12 89 ASN A O 1
ATOM 681 N N . CYS A 1 90 ? -10.355 -11.603 -11.190 1.00 79.12 90 CYS A N 1
ATOM 682 C CA . CYS A 1 90 ? -10.427 -11.797 -9.734 1.00 79.12 90 CYS A CA 1
ATOM 683 C C . CYS A 1 90 ? -9.717 -10.711 -8.912 1.00 79.12 90 CYS A C 1
ATOM 685 O O . CYS A 1 90 ? -9.822 -10.722 -7.691 1.00 79.12 90 CYS A O 1
ATOM 687 N N . GLY A 1 91 ? -8.984 -9.792 -9.547 1.00 71.62 91 GLY A N 1
ATOM 688 C CA . GLY A 1 91 ? -8.235 -8.733 -8.864 1.00 71.62 91 GLY A CA 1
ATOM 689 C C . GLY A 1 91 ? -6.971 -9.208 -8.144 1.00 71.62 91 GLY A C 1
ATOM 690 O O . GLY A 1 91 ? -6.314 -8.408 -7.480 1.00 71.62 91 GLY A O 1
ATOM 691 N N . GLN A 1 92 ? -6.612 -10.490 -8.262 1.00 76.38 92 GLN A N 1
ATOM 692 C CA . GLN A 1 92 ? -5.392 -11.022 -7.665 1.00 76.38 92 GLN A CA 1
ATOM 693 C C . GLN A 1 92 ? -4.162 -10.418 -8.339 1.00 76.38 92 GLN A C 1
ATOM 695 O O . GLN A 1 92 ? -4.124 -10.270 -9.565 1.00 76.38 92 GLN A O 1
ATOM 700 N N . VAL A 1 93 ? -3.154 -10.103 -7.527 1.00 75.12 93 VAL A N 1
ATOM 701 C CA . VAL A 1 93 ? -1.867 -9.611 -8.010 1.00 75.12 93 VAL A CA 1
ATOM 702 C C . VAL A 1 93 ? -0.758 -10.544 -7.579 1.00 75.12 93 VAL A C 1
ATOM 704 O O . VAL A 1 93 ? -0.669 -10.914 -6.411 1.00 75.12 93 VAL A O 1
ATOM 707 N N . ALA A 1 94 ? 0.071 -10.921 -8.546 1.00 73.12 94 ALA A N 1
ATOM 708 C CA . ALA A 1 94 ? 1.286 -11.679 -8.322 1.00 73.12 94 ALA A CA 1
ATOM 709 C C . ALA A 1 94 ? 2.491 -10.803 -8.669 1.00 73.12 94 ALA A C 1
ATOM 711 O O . ALA A 1 94 ? 2.579 -10.257 -9.770 1.00 73.12 94 ALA A O 1
ATOM 712 N N . GLU A 1 95 ? 3.405 -10.673 -7.717 1.00 75.44 95 GLU A N 1
ATOM 713 C CA . GLU A 1 95 ? 4.725 -10.091 -7.935 1.00 75.44 95 GLU A CA 1
ATOM 714 C C . GLU A 1 95 ? 5.647 -11.166 -8.520 1.00 75.44 95 GLU A C 1
ATOM 716 O O . GLU A 1 95 ? 5.652 -12.307 -8.050 1.00 75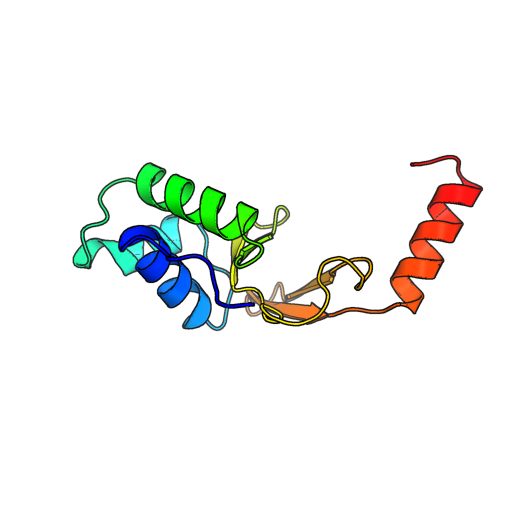.44 95 GLU A O 1
ATOM 721 N N . PHE A 1 96 ? 6.422 -10.819 -9.545 1.00 74.88 96 PHE A N 1
ATOM 722 C CA . PHE A 1 96 ? 7.444 -11.704 -10.087 1.00 74.88 96 PHE A CA 1
ATOM 723 C C . PHE A 1 96 ? 8.654 -10.923 -10.602 1.00 74.88 96 PHE A C 1
ATOM 725 O O . PHE A 1 96 ? 8.555 -9.771 -11.025 1.00 74.88 96 PHE A O 1
ATOM 732 N N . HIS A 1 97 ? 9.801 -11.595 -10.575 1.00 70.56 97 HIS A N 1
ATOM 733 C CA . HIS A 1 97 ? 11.068 -11.102 -11.096 1.00 70.56 97 HIS A CA 1
ATOM 734 C C . HIS A 1 97 ? 11.554 -12.073 -12.168 1.00 70.56 97 HIS A C 1
ATOM 736 O O . HIS A 1 97 ? 11.640 -13.275 -11.916 1.00 70.56 97 HIS A O 1
ATOM 742 N N . ASP A 1 98 ? 11.869 -11.559 -13.356 1.00 74.81 98 ASP A N 1
ATOM 743 C CA . ASP A 1 98 ? 12.418 -12.361 -14.448 1.00 74.81 98 ASP A CA 1
ATOM 744 C C . ASP A 1 98 ? 13.580 -11.617 -15.114 1.00 74.81 98 ASP A C 1
ATOM 746 O O . ASP A 1 98 ? 13.393 -10.663 -15.872 1.00 74.81 98 ASP A O 1
ATOM 750 N N . HIS A 1 99 ? 14.797 -12.104 -14.863 1.00 74.88 99 HIS A N 1
ATOM 751 C CA . HIS A 1 99 ? 16.025 -11.565 -15.448 1.00 74.88 99 HIS A CA 1
ATOM 752 C C . HIS A 1 99 ? 16.022 -11.589 -16.985 1.00 74.88 99 HIS A C 1
ATOM 754 O O . HIS A 1 99 ? 16.685 -10.776 -17.629 1.00 74.88 99 HIS A O 1
ATOM 760 N N . THR A 1 100 ? 15.264 -12.501 -17.596 1.00 80.12 100 THR A N 1
ATOM 761 C CA . THR A 1 100 ? 15.098 -12.569 -19.052 1.00 80.12 100 THR A CA 1
ATOM 762 C C . THR A 1 100 ? 14.316 -11.367 -19.566 1.00 80.12 100 THR A C 1
ATOM 764 O O . THR A 1 100 ? 14.640 -10.823 -20.624 1.00 80.12 100 THR A O 1
ATOM 767 N N . ILE A 1 101 ? 13.286 -10.943 -18.827 1.00 80.44 101 ILE A N 1
ATOM 768 C CA . ILE A 1 101 ? 12.484 -9.766 -19.167 1.00 80.44 101 ILE A CA 1
ATOM 769 C C . ILE A 1 101 ? 13.335 -8.508 -19.014 1.00 80.44 101 ILE A C 1
ATOM 771 O O . ILE A 1 101 ? 13.372 -7.706 -19.947 1.00 80.44 101 ILE A O 1
ATOM 775 N N . ASP A 1 102 ? 14.090 -8.391 -17.920 1.00 79.25 102 ASP A N 1
ATOM 776 C CA . ASP A 1 102 ? 15.033 -7.287 -17.703 1.00 79.25 102 ASP A CA 1
ATOM 777 C C . ASP A 1 102 ? 16.010 -7.125 -18.863 1.00 79.25 102 ASP A C 1
ATOM 779 O O . ASP A 1 102 ? 16.140 -6.041 -19.437 1.00 79.25 102 ASP A O 1
ATOM 783 N N . HIS A 1 103 ? 16.667 -8.222 -19.247 1.00 81.25 103 HIS A N 1
ATOM 784 C CA . HIS A 1 103 ? 17.650 -8.203 -20.324 1.00 81.25 103 HIS A CA 1
ATOM 785 C C . HIS A 1 103 ? 17.014 -7.789 -21.655 1.00 81.25 103 HIS A C 1
ATOM 787 O O . HIS A 1 103 ? 17.562 -6.959 -22.379 1.00 81.25 103 HIS A O 1
ATOM 793 N N . ARG A 1 104 ? 15.829 -8.324 -21.974 1.00 84.88 104 ARG A N 1
ATOM 794 C CA . ARG A 1 104 ? 15.118 -7.991 -23.218 1.00 84.88 104 ARG A CA 1
ATOM 795 C C . ARG A 1 104 ? 14.662 -6.536 -23.263 1.00 84.88 104 ARG A C 1
ATOM 797 O O . ARG A 1 104 ? 14.755 -5.914 -24.321 1.00 84.88 104 ARG A O 1
ATOM 804 N N . LEU A 1 105 ? 14.185 -5.987 -22.146 1.00 83.25 105 LEU A N 1
ATOM 805 C CA . LEU A 1 105 ? 13.824 -4.571 -22.056 1.00 83.25 105 LEU A CA 1
ATOM 806 C C . LEU A 1 105 ? 15.052 -3.673 -22.226 1.00 83.25 105 LEU A C 1
ATOM 808 O O . LEU A 1 105 ? 15.002 -2.726 -23.012 1.00 83.25 105 LEU A O 1
ATOM 812 N N . ALA A 1 106 ? 16.161 -4.001 -21.560 1.00 83.81 106 ALA A N 1
ATOM 813 C CA . ALA A 1 106 ? 17.407 -3.250 -21.672 1.00 83.81 106 ALA A CA 1
ATOM 814 C C . ALA A 1 106 ? 17.963 -3.261 -23.108 1.00 83.81 106 ALA A C 1
ATOM 816 O O . ALA A 1 106 ? 18.357 -2.216 -23.632 1.00 83.81 106 ALA A O 1
ATOM 817 N N . GLU A 1 107 ? 17.955 -4.418 -23.779 1.00 87.00 107 GLU A N 1
ATOM 818 C CA . GLU A 1 107 ? 18.374 -4.524 -25.180 1.00 87.00 107 GLU A CA 1
ATOM 819 C C . GLU A 1 107 ? 17.478 -3.714 -26.117 1.00 87.00 107 GLU A C 1
ATOM 821 O O . GLU A 1 107 ? 17.986 -2.985 -26.973 1.00 87.00 107 GLU A O 1
ATOM 826 N N . TRP A 1 108 ? 16.157 -3.792 -25.944 1.00 89.50 108 TRP A N 1
ATOM 827 C CA . TRP A 1 108 ? 15.206 -3.027 -26.750 1.00 89.50 108 TRP A CA 1
ATOM 828 C C . TRP A 1 108 ? 15.388 -1.514 -26.571 1.00 89.50 108 TRP A C 1
ATOM 830 O O . TRP A 1 108 ? 15.416 -0.780 -27.564 1.00 89.50 108 TRP A O 1
ATOM 840 N N . ALA A 1 109 ? 15.564 -1.049 -25.329 1.00 87.25 109 ALA A N 1
ATOM 841 C CA . ALA A 1 109 ? 15.789 0.360 -25.017 1.00 87.25 109 ALA A CA 1
ATOM 842 C C . ALA A 1 109 ? 17.092 0.861 -25.656 1.00 87.25 109 ALA A C 1
ATOM 844 O O . ALA A 1 109 ? 17.088 1.863 -26.376 1.00 87.25 109 ALA A O 1
ATOM 845 N N . LYS A 1 110 ? 18.184 0.097 -25.507 1.00 87.88 110 LYS A N 1
ATOM 846 C CA . LYS A 1 110 ? 19.489 0.408 -26.105 1.00 87.88 110 LYS A CA 1
ATOM 847 C C . LYS A 1 110 ? 19.432 0.444 -27.632 1.00 87.88 110 LYS A C 1
ATOM 849 O O . LYS A 1 110 ? 19.963 1.375 -28.236 1.00 87.88 110 LYS A O 1
ATOM 854 N N . ALA A 1 111 ? 18.766 -0.528 -28.259 1.00 90.19 111 ALA A N 1
ATOM 855 C CA . ALA A 1 111 ? 18.620 -0.602 -29.713 1.00 90.19 111 ALA A CA 1
ATOM 856 C C . ALA A 1 111 ? 17.845 0.590 -30.296 1.00 90.19 111 ALA A C 1
ATOM 858 O O . ALA A 1 111 ? 18.060 0.963 -31.448 1.00 90.19 111 ALA A O 1
ATOM 859 N N . ARG A 1 112 ? 16.954 1.198 -29.507 1.00 89.56 112 ARG A N 1
ATOM 860 C CA . ARG A 1 112 ? 16.121 2.333 -29.922 1.00 89.56 112 ARG A CA 1
ATOM 861 C C . ARG A 1 112 ? 16.521 3.673 -29.298 1.00 89.56 112 ARG A C 1
ATOM 863 O O . ARG A 1 112 ? 15.802 4.646 -29.483 1.00 89.56 112 ARG A O 1
ATOM 870 N N . GLN A 1 113 ? 17.667 3.732 -28.615 1.00 83.38 113 GLN A N 1
ATOM 871 C CA . GLN A 1 113 ? 18.198 4.937 -27.960 1.00 83.38 113 GLN A CA 1
ATOM 872 C C . GLN A 1 113 ? 17.268 5.543 -26.892 1.00 83.38 113 GLN A C 1
ATOM 874 O O . GLN A 1 113 ? 17.326 6.742 -26.620 1.00 83.38 113 GLN A O 1
ATOM 879 N N . PHE A 1 114 ? 16.430 4.719 -26.264 1.00 74.38 114 PHE A N 1
ATOM 880 C CA . PHE A 1 114 ? 15.660 5.118 -25.088 1.00 74.38 114 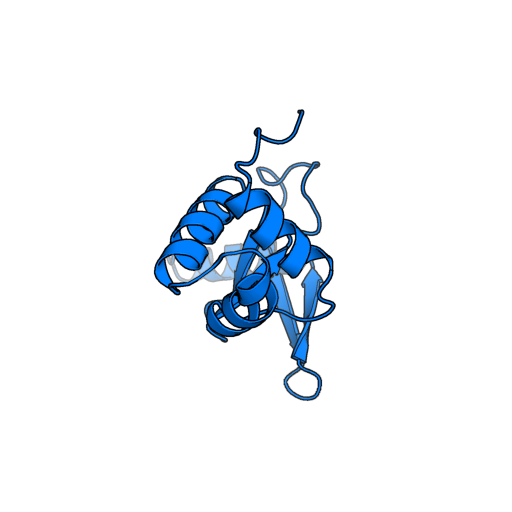PHE A CA 1
ATOM 881 C C . PHE A 1 114 ? 16.490 4.886 -23.820 1.00 74.38 114 PHE A C 1
ATOM 883 O O . PHE A 1 114 ? 17.308 3.964 -23.764 1.00 74.38 114 PHE A O 1
ATOM 890 N N . LYS A 1 115 ? 16.301 5.764 -22.833 1.00 63.16 115 LYS A N 1
ATOM 891 C CA . LYS A 1 115 ? 16.848 5.621 -21.481 1.00 63.16 115 LYS A CA 1
ATOM 892 C C . LYS A 1 115 ? 15.838 4.943 -20.576 1.00 63.16 115 LYS A C 1
ATOM 894 O O . LYS A 1 115 ? 14.642 5.284 -20.715 1.00 63.16 115 LYS A O 1
#

Foldseek 3Di:
DDQDDADPLLVLLLVLQAPDQAWAALVRSQVVCVVVPRDDSVSSVVSVVVCVVLVQKDADPVVNTIHGDPPNDDCPVPQADWDWDADPPPRGIDIDGDVVVRVVVVVVCVVVVHD

Nearest PDB structures (foldseek):
  7ne9-assembly1_CCC  TM=6.461E-01  e=1.683E-04  Parasynechococcus marenigrum WH 8102
  7ne9-assembly1_DDD  TM=6.296E-01  e=1.390E-04  Parasynechococcus marenigrum WH 8102
  2mh2-assembly1_A  TM=8.450E-01  e=2.007E-02  Mus musculus
  1ylf-assembly1_B  TM=7.457E-01  e=7.655E-02  Bacillus cereus ATCC 14579
  8rhz-assembly1_A  TM=7.176E-01  e=3.535E-01  Homo 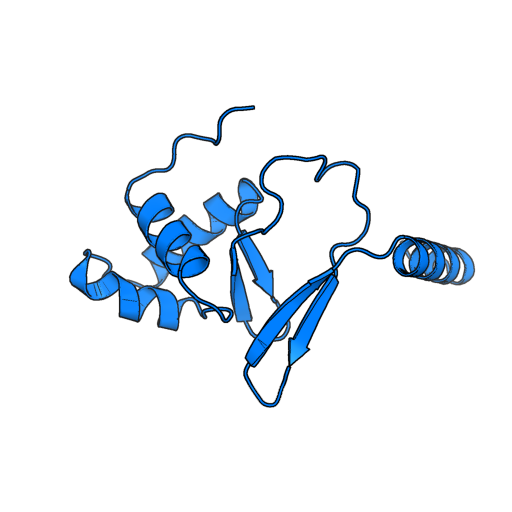sapiens

Solvent-accessible surface area (backbone atoms only — not comparable to full-atom values): 6966 Å² total; per-residue (Å²): 132,84,78,78,89,66,51,75,66,35,46,54,53,51,49,56,33,63,73,40,82,42,61,37,33,65,64,57,51,39,65,75,32,37,91,78,69,50,84,52,65,67,62,46,50,60,27,47,56,51,34,40,74,69,54,46,32,45,76,42,78,94,74,61,24,34,36,48,46,92,62,81,81,68,55,82,90,72,61,78,60,81,42,75,50,73,38,91,87,79,52,41,60,46,80,50,76,50,72,68,57,43,50,52,50,53,50,53,30,58,77,68,74,50,133